Protein AF-X0YJ88-F1 (afdb_monomer)

Structure (mmCIF, N/CA/C/O backbone):
data_AF-X0YJ88-F1
#
_entry.id   AF-X0YJ88-F1
#
loop_
_atom_site.group_PDB
_atom_site.id
_atom_site.type_symbol
_atom_site.label_atom_id
_atom_site.label_alt_id
_atom_site.label_comp_id
_atom_site.label_asym_id
_atom_site.label_entity_id
_atom_site.label_seq_id
_atom_site.pdbx_PDB_ins_code
_atom_site.Cartn_x
_atom_site.Cartn_y
_atom_site.Cartn_z
_atom_site.occupancy
_atom_site.B_iso_or_equiv
_atom_site.auth_seq_id
_atom_site.auth_comp_id
_atom_site.auth_asym_id
_atom_site.auth_atom_id
_atom_site.pdbx_PDB_model_num
ATOM 1 N N . PRO A 1 1 ? 23.402 -4.557 18.829 1.00 74.81 1 PRO A N 1
ATOM 2 C CA . PRO A 1 1 ? 22.023 -4.935 18.443 1.00 74.81 1 PRO A CA 1
ATOM 3 C C . PRO A 1 1 ? 21.215 -5.242 19.701 1.00 74.81 1 PRO A C 1
ATOM 5 O O . PRO A 1 1 ? 21.650 -6.077 20.486 1.00 74.81 1 PRO A O 1
ATOM 8 N N . GLU A 1 2 ? 20.107 -4.533 19.914 1.00 79.69 2 GLU A N 1
ATOM 9 C CA . GLU A 1 2 ? 19.168 -4.871 20.991 1.00 79.69 2 GLU A CA 1
ATOM 10 C C . GLU A 1 2 ? 18.528 -6.242 20.703 1.00 79.69 2 GLU A C 1
ATOM 12 O O . GLU A 1 2 ? 18.236 -6.535 19.535 1.00 79.69 2 GLU A O 1
ATOM 17 N N . PRO A 1 3 ? 18.340 -7.106 21.715 1.00 88.44 3 PRO A N 1
ATOM 18 C CA . PRO A 1 3 ? 17.651 -8.376 21.536 1.00 88.44 3 PRO A CA 1
ATOM 19 C C . PRO A 1 3 ? 16.192 -8.130 21.137 1.00 88.44 3 PRO A C 1
ATOM 21 O O . PRO A 1 3 ? 15.514 -7.264 21.688 1.00 88.44 3 PRO A O 1
ATOM 24 N N . ILE A 1 4 ? 15.708 -8.898 20.160 1.00 90.00 4 ILE A N 1
ATOM 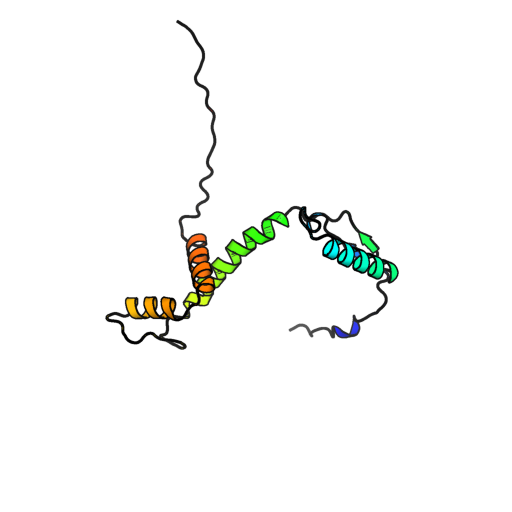25 C CA . ILE A 1 4 ? 14.325 -8.790 19.688 1.00 90.00 4 ILE A CA 1
ATOM 26 C C . ILE A 1 4 ? 13.406 -9.378 20.771 1.00 90.00 4 ILE A C 1
ATOM 28 O O . ILE A 1 4 ? 13.623 -10.527 21.165 1.00 90.00 4 ILE A O 1
ATOM 32 N N . PRO A 1 5 ? 12.392 -8.635 21.252 1.00 90.50 5 PRO A N 1
ATOM 33 C CA . PRO A 1 5 ? 11.429 -9.161 22.210 1.00 90.50 5 PRO A CA 1
ATOM 34 C C . PRO A 1 5 ? 10.645 -10.346 21.638 1.00 90.50 5 PRO A C 1
ATOM 36 O O . PRO A 1 5 ? 10.310 -10.372 20.453 1.00 90.50 5 PRO A O 1
ATOM 39 N N . ASP A 1 6 ? 10.286 -11.296 22.496 1.00 90.81 6 ASP A N 1
ATOM 40 C CA . ASP A 1 6 ? 9.341 -12.352 22.142 1.00 90.81 6 ASP A CA 1
ATOM 41 C C . ASP A 1 6 ? 7.909 -11.797 22.147 1.00 90.81 6 ASP A C 1
ATOM 43 O O . ASP A 1 6 ? 7.259 -11.685 23.187 1.00 90.81 6 ASP A O 1
ATOM 47 N N . TYR A 1 7 ? 7.412 -11.441 20.961 1.00 90.88 7 TYR A N 1
ATOM 48 C CA . TYR A 1 7 ? 6.078 -10.866 20.784 1.00 90.88 7 TYR A CA 1
ATOM 49 C C . TYR A 1 7 ? 4.937 -11.808 21.197 1.00 90.88 7 TYR A C 1
ATOM 51 O O . TYR A 1 7 ? 3.817 -11.342 21.414 1.00 90.88 7 TYR A O 1
ATOM 59 N N . THR A 1 8 ? 5.190 -13.118 21.324 1.00 91.88 8 THR A N 1
ATOM 60 C CA . THR A 1 8 ? 4.152 -14.081 21.725 1.00 91.88 8 THR A CA 1
ATOM 61 C C . THR A 1 8 ? 3.731 -13.907 23.182 1.00 91.88 8 THR A C 1
ATOM 63 O O . THR A 1 8 ? 2.582 -14.182 23.520 1.00 91.88 8 THR A O 1
ATOM 66 N N . GLN A 1 9 ? 4.606 -13.348 24.024 1.00 87.56 9 GLN A N 1
ATOM 67 C CA . GLN A 1 9 ? 4.312 -13.072 25.433 1.00 87.56 9 GLN A CA 1
ATOM 68 C C . GLN A 1 9 ? 3.239 -11.989 25.626 1.00 87.56 9 GLN A C 1
ATOM 70 O O . GLN A 1 9 ? 2.671 -11.868 26.708 1.00 87.56 9 GLN A O 1
ATOM 75 N N . CYS A 1 10 ? 2.937 -11.205 24.586 1.00 83.56 10 CYS A N 1
ATOM 76 C CA . CYS A 1 10 ? 1.906 -10.168 24.613 1.00 83.56 10 CYS A CA 1
ATOM 77 C C . CYS A 1 10 ? 0.531 -10.653 24.115 1.00 83.56 10 CYS A C 1
ATOM 79 O O . CYS A 1 10 ? -0.408 -9.856 24.068 1.00 83.56 10 CYS A O 1
ATOM 81 N N . LEU A 1 11 ? 0.388 -11.928 23.731 1.00 86.44 11 LEU A N 1
ATOM 82 C CA . LEU A 1 11 ? -0.872 -12.505 23.252 1.00 86.44 11 LEU A CA 1
ATOM 83 C C . LEU A 1 11 ? -1.810 -12.833 24.423 1.00 86.44 11 LEU A C 1
ATOM 85 O O . LEU A 1 11 ? -1.996 -13.990 24.790 1.00 86.44 11 LEU A O 1
ATOM 89 N N . ASN A 1 12 ? -2.418 -11.798 24.998 1.00 79.81 12 ASN A N 1
ATOM 90 C CA . ASN A 1 12 ? -3.410 -11.919 26.065 1.00 79.81 12 ASN A CA 1
ATOM 91 C C . ASN A 1 12 ? -4.832 -11.733 25.521 1.00 79.81 12 ASN A C 1
ATOM 93 O O . ASN A 1 12 ? -5.067 -10.951 24.601 1.00 79.81 12 ASN A O 1
ATOM 97 N N . THR A 1 13 ? -5.798 -12.443 26.106 1.00 76.12 13 THR A N 1
ATOM 98 C CA . THR A 1 13 ? -7.220 -12.353 25.728 1.00 76.12 13 THR A CA 1
ATOM 99 C C . THR A 1 13 ? -7.975 -11.241 26.452 1.00 76.12 13 THR A C 1
ATOM 101 O O . THR A 1 13 ? -9.050 -10.847 26.006 1.00 76.12 13 THR A O 1
ATOM 104 N N . GLU A 1 14 ? -7.429 -10.734 27.557 1.00 82.62 14 GLU A N 1
ATOM 105 C CA . GLU A 1 14 ? -7.989 -9.607 28.302 1.00 82.62 14 GLU A CA 1
ATOM 106 C C . GLU A 1 14 ? -7.340 -8.296 27.855 1.00 82.62 14 GLU A C 1
ATOM 108 O O . GLU A 1 14 ? -6.115 -8.198 27.766 1.00 82.62 14 GLU A O 1
ATOM 113 N N . LEU A 1 15 ? -8.160 -7.274 27.606 1.00 87.06 15 LEU A N 1
ATOM 114 C CA . LEU A 1 15 ? -7.714 -5.958 27.133 1.00 87.06 15 LEU A CA 1
ATOM 115 C C . LEU A 1 15 ? -7.830 -4.881 28.219 1.00 87.06 15 LEU A C 1
ATOM 117 O O . LEU A 1 15 ? -7.858 -3.686 27.923 1.00 87.06 15 LEU A O 1
ATOM 121 N N . ASN A 1 16 ? -7.895 -5.303 29.483 1.00 87.31 16 ASN A N 1
ATOM 122 C CA . ASN A 1 16 ? -8.043 -4.429 30.638 1.00 87.31 16 ASN A CA 1
ATOM 123 C C . ASN A 1 16 ? -6.960 -3.339 30.658 1.00 87.31 16 ASN A C 1
ATOM 125 O O . ASN A 1 16 ? -5.765 -3.616 30.728 1.00 87.31 16 ASN A O 1
ATOM 129 N N . GLY A 1 17 ? -7.392 -2.078 30.610 1.00 84.88 17 GLY A N 1
ATOM 130 C CA . GLY A 1 17 ? -6.495 -0.918 30.633 1.00 84.88 17 GLY A CA 1
ATOM 131 C C . GLY A 1 17 ? -5.935 -0.505 29.268 1.00 84.88 17 GLY A C 1
ATOM 132 O O . GLY A 1 17 ? -5.315 0.558 29.179 1.00 84.88 17 GLY A O 1
ATOM 133 N N . LEU A 1 18 ? -6.202 -1.263 28.197 1.00 92.38 18 LEU A N 1
ATOM 134 C CA . LEU A 1 18 ? -5.887 -0.840 26.835 1.00 92.38 18 LEU A CA 1
ATOM 135 C C . LEU A 1 18 ? -6.783 0.338 26.442 1.00 92.38 18 LEU A C 1
ATOM 137 O O . LEU A 1 18 ? -8.000 0.287 26.608 1.00 92.38 18 LEU A O 1
ATOM 141 N N . ARG A 1 19 ? -6.186 1.402 25.901 1.00 95.31 19 ARG A N 1
ATOM 142 C CA . ARG A 1 19 ? -6.915 2.553 25.355 1.00 95.31 19 ARG A CA 1
ATOM 143 C C . ARG A 1 19 ? -6.934 2.458 23.837 1.00 95.31 19 ARG A C 1
ATOM 145 O O . ARG A 1 19 ? -5.874 2.481 23.215 1.00 95.31 19 ARG A O 1
ATOM 152 N N . LEU A 1 20 ? -8.122 2.366 23.254 1.00 95.56 20 LEU A N 1
ATOM 153 C CA . LEU A 1 20 ? -8.327 2.266 21.815 1.00 95.56 20 LEU A CA 1
ATOM 154 C C . LEU A 1 20 ? -8.860 3.596 21.280 1.00 95.56 20 LEU A C 1
ATOM 156 O O . LEU A 1 20 ? -9.997 3.962 21.546 1.00 95.56 20 LEU A O 1
ATOM 160 N N . GLY A 1 21 ? -8.032 4.320 20.531 1.00 96.31 21 GLY A N 1
ATOM 161 C CA . GLY A 1 21 ? -8.444 5.548 19.858 1.00 96.31 21 GLY A CA 1
ATOM 162 C C . GLY A 1 21 ? -9.076 5.256 18.504 1.00 96.31 21 GLY A C 1
ATOM 163 O O . GLY A 1 21 ? -8.455 4.582 17.683 1.00 96.31 21 GLY A O 1
ATOM 164 N N . ILE A 1 22 ? -10.272 5.783 18.260 1.00 96.25 22 ILE A N 1
ATOM 165 C CA . ILE A 1 22 ? -10.993 5.633 16.996 1.00 96.25 22 ILE A CA 1
ATOM 166 C C . ILE A 1 22 ? -11.035 6.994 16.290 1.00 96.25 22 ILE A C 1
ATOM 168 O O . ILE A 1 22 ? -11.800 7.863 16.703 1.00 96.25 22 ILE A O 1
ATOM 172 N N . PRO A 1 23 ? -10.214 7.217 15.244 1.00 96.12 23 PRO A N 1
ATOM 173 C CA . PRO A 1 23 ? -10.212 8.482 14.523 1.00 96.12 23 PRO A CA 1
ATOM 174 C C . PRO A 1 23 ? -11.551 8.732 13.832 1.00 96.12 23 PRO A C 1
ATOM 176 O O . PRO A 1 23 ? -11.964 7.954 12.967 1.00 96.12 23 PRO A O 1
ATOM 179 N N . LYS A 1 24 ? -12.205 9.849 14.154 1.00 94.06 24 LYS A N 1
ATOM 180 C CA . LYS A 1 24 ? -13.476 10.233 13.519 1.00 94.06 24 LYS A CA 1
ATOM 181 C C . LYS A 1 24 ? -13.366 10.368 11.998 1.00 94.06 24 LYS A C 1
ATOM 183 O O . LYS A 1 24 ? -14.317 10.077 11.283 1.00 94.06 24 LYS A O 1
ATOM 188 N N . GLU A 1 25 ? -12.193 10.744 11.483 1.00 94.88 25 GLU A N 1
ATOM 189 C CA . GLU A 1 25 ? -11.938 10.905 10.049 1.00 94.88 25 GLU A CA 1
ATOM 190 C C . GLU A 1 25 ? -11.952 9.579 9.265 1.00 94.88 25 GLU A C 1
ATOM 192 O O . GLU A 1 25 ? -11.937 9.612 8.037 1.00 94.88 25 GLU A O 1
ATOM 197 N N . TYR A 1 26 ? -11.971 8.417 9.931 1.00 93.75 26 TYR A N 1
ATOM 198 C CA . TYR A 1 26 ? -12.067 7.110 9.264 1.00 93.75 26 TYR A CA 1
ATOM 199 C C . TYR A 1 26 ? -13.509 6.724 8.905 1.00 93.75 26 TYR A C 1
ATOM 201 O O . TYR A 1 26 ? -13.714 5.865 8.048 1.00 93.75 26 TYR A O 1
ATOM 209 N N . PHE A 1 27 ? -14.503 7.382 9.504 1.00 91.81 27 PHE A N 1
ATOM 210 C CA . PHE A 1 27 ? -15.916 7.209 9.171 1.00 91.81 27 PHE A CA 1
ATOM 211 C C . PHE A 1 27 ? -16.324 8.270 8.151 1.00 91.81 27 PHE A C 1
ATOM 213 O O . PHE A 1 27 ? -16.799 9.352 8.490 1.00 91.81 27 PHE A O 1
ATOM 220 N N . VAL A 1 28 ? -16.066 7.966 6.881 1.00 89.69 28 VAL A N 1
ATOM 221 C CA . VAL A 1 28 ? -16.261 8.894 5.761 1.00 89.69 28 VAL A CA 1
ATOM 222 C C . VAL A 1 28 ? -17.656 8.794 5.148 1.00 89.69 28 VAL A C 1
ATOM 224 O O . VAL A 1 28 ? -18.304 7.745 5.174 1.00 89.69 28 VAL A O 1
ATOM 227 N N . GLU A 1 29 ? -18.091 9.885 4.520 1.00 88.12 29 GLU A N 1
ATOM 228 C CA . GLU A 1 29 ? -19.277 9.880 3.667 1.00 88.12 29 GLU A CA 1
ATOM 229 C C . GLU A 1 29 ? -19.072 8.907 2.490 1.00 88.12 29 GLU A C 1
ATOM 231 O O . GLU A 1 29 ? -18.035 8.925 1.825 1.00 88.12 29 GLU A O 1
ATOM 236 N N . GLY A 1 30 ? -20.043 8.019 2.259 1.00 90.31 30 GLY A N 1
ATOM 237 C CA . GLY A 1 30 ? -19.962 6.978 1.226 1.00 90.31 30 GLY A CA 1
ATOM 238 C C . GLY A 1 30 ? -19.383 5.635 1.688 1.00 90.31 30 GLY A C 1
ATOM 239 O O . GLY A 1 30 ? -19.259 4.718 0.876 1.00 90.31 30 GLY A O 1
ATOM 240 N N . MET A 1 31 ? -19.060 5.478 2.976 1.00 94.50 31 MET A N 1
ATOM 241 C CA . MET A 1 31 ? -18.749 4.168 3.549 1.00 94.50 31 MET A CA 1
ATOM 242 C C . MET A 1 31 ? -19.951 3.218 3.432 1.00 94.50 31 MET A C 1
ATOM 244 O O . MET A 1 31 ? -21.083 3.592 3.734 1.00 94.50 31 MET A O 1
ATOM 248 N N . GLN A 1 32 ? -19.701 1.975 3.015 1.00 96.94 32 GLN A N 1
ATOM 249 C CA . GLN A 1 32 ? -20.736 0.940 2.964 1.00 96.94 32 GLN A CA 1
ATOM 250 C C . GLN A 1 32 ? -21.261 0.632 4.371 1.00 96.94 32 GLN A C 1
ATOM 252 O O . GLN A 1 32 ? -20.477 0.457 5.311 1.00 96.94 32 GLN A O 1
ATOM 257 N N . ALA A 1 33 ? -22.585 0.548 4.507 1.00 95.75 33 ALA A N 1
ATOM 258 C CA . ALA A 1 33 ? -23.249 0.385 5.797 1.00 95.75 33 ALA A CA 1
ATOM 259 C C . ALA A 1 33 ? -22.823 -0.912 6.501 1.00 95.75 33 ALA A C 1
ATOM 261 O O . ALA A 1 33 ? -22.600 -0.921 7.710 1.00 95.75 33 ALA A O 1
ATOM 262 N N . GLU A 1 34 ? -22.636 -1.987 5.741 1.00 97.12 34 GLU A N 1
ATOM 263 C CA . GLU A 1 34 ? -22.216 -3.297 6.232 1.00 97.12 34 GLU A CA 1
ATOM 264 C C . GLU A 1 34 ? -20.806 -3.246 6.838 1.00 97.12 34 GLU A C 1
ATOM 266 O O . GLU A 1 34 ? -20.543 -3.872 7.864 1.00 97.12 34 GLU A O 1
ATOM 271 N N . VAL A 1 35 ? -19.903 -2.454 6.247 1.00 97.00 35 VAL A N 1
ATOM 272 C CA . VAL A 1 35 ? -18.535 -2.273 6.756 1.00 97.00 35 VAL A CA 1
ATOM 273 C C . VAL A 1 35 ? -18.555 -1.460 8.047 1.00 97.00 35 VAL A C 1
ATOM 275 O O . VAL A 1 35 ? -17.898 -1.836 9.017 1.00 97.00 35 VAL A O 1
ATOM 278 N N . ALA A 1 36 ? -19.332 -0.374 8.087 1.00 94.88 36 ALA A N 1
ATOM 279 C CA . ALA A 1 36 ? -19.481 0.439 9.291 1.00 94.88 36 ALA A CA 1
ATOM 280 C C . ALA A 1 36 ? -20.032 -0.394 10.461 1.00 94.88 36 ALA A C 1
ATOM 282 O O . ALA A 1 36 ? -19.458 -0.377 11.549 1.00 94.88 36 ALA A O 1
ATOM 283 N N . GLN A 1 37 ? -21.077 -1.191 10.213 1.00 96.25 37 GLN A N 1
ATOM 284 C CA . GLN A 1 37 ? -21.665 -2.097 11.205 1.00 96.25 37 GLN A CA 1
ATOM 285 C C . GLN A 1 37 ? -20.668 -3.155 11.689 1.00 96.25 37 GLN A C 1
ATOM 287 O O . GLN A 1 37 ? -20.563 -3.390 12.893 1.00 96.25 37 GLN A O 1
ATOM 292 N N . ALA A 1 38 ? -19.903 -3.769 10.781 1.00 97.69 38 ALA A N 1
ATOM 293 C CA . ALA A 1 38 ? -18.894 -4.763 11.142 1.00 97.69 38 ALA A CA 1
ATOM 294 C C . ALA A 1 38 ? -17.793 -4.170 12.038 1.00 97.69 38 ALA A C 1
ATOM 296 O O . ALA A 1 38 ? -17.396 -4.792 13.026 1.00 97.69 38 ALA A O 1
ATOM 297 N N . ILE A 1 39 ? -17.332 -2.953 11.733 1.00 96.56 39 ILE A N 1
ATOM 298 C CA . ILE A 1 39 ? -16.347 -2.239 12.555 1.00 96.56 39 ILE A CA 1
ATOM 299 C C . ILE A 1 39 ? -16.932 -1.912 13.928 1.00 96.56 39 ILE A C 1
ATOM 301 O O . ILE A 1 39 ? -16.281 -2.164 14.939 1.00 96.56 39 ILE A O 1
ATOM 305 N N . GLN A 1 40 ? -18.165 -1.409 13.989 1.00 95.19 40 GLN A N 1
ATOM 306 C CA . GLN A 1 40 ? -18.826 -1.094 15.257 1.00 95.19 40 GLN A CA 1
ATOM 307 C C . GLN A 1 40 ? -18.993 -2.337 16.137 1.00 95.19 40 GLN A C 1
ATOM 309 O O . GLN A 1 40 ? -18.648 -2.300 17.314 1.00 95.19 40 GLN A O 1
ATOM 314 N N . ALA A 1 41 ? -19.419 -3.463 15.557 1.00 97.44 41 ALA A N 1
ATOM 315 C CA . ALA A 1 41 ? -19.526 -4.734 16.269 1.00 97.44 41 ALA A CA 1
ATOM 316 C C . ALA A 1 41 ? -18.166 -5.221 16.803 1.00 97.44 41 ALA A C 1
ATOM 318 O O . ALA A 1 41 ? -18.084 -5.729 17.924 1.00 97.44 41 ALA A O 1
ATOM 319 N N . ALA A 1 42 ? -17.089 -5.041 16.030 1.00 96.69 42 ALA A N 1
ATOM 320 C CA . ALA A 1 42 ? -15.737 -5.357 16.479 1.00 96.69 42 ALA A CA 1
ATOM 321 C C . ALA A 1 42 ? -15.303 -4.460 17.650 1.00 96.69 42 ALA A C 1
ATOM 323 O O . ALA A 1 42 ? -14.775 -4.970 18.636 1.00 96.69 42 ALA A O 1
ATOM 324 N N . ILE A 1 43 ? -15.576 -3.154 17.583 1.00 95.94 43 ILE A N 1
ATOM 325 C CA . ILE A 1 43 ? -15.259 -2.202 18.657 1.00 95.94 43 ILE A CA 1
ATOM 326 C C . ILE A 1 43 ? -16.021 -2.558 19.940 1.00 95.94 43 ILE A C 1
ATOM 328 O O . ILE A 1 43 ? -15.393 -2.693 20.987 1.00 95.94 43 ILE A O 1
ATOM 332 N N . SER A 1 44 ? -17.328 -2.826 19.860 1.00 95.69 44 SER A N 1
ATOM 333 C CA . SER A 1 44 ? -18.126 -3.242 21.023 1.00 95.69 44 SER A CA 1
ATOM 334 C C . SER A 1 44 ? -17.627 -4.549 21.641 1.00 95.69 44 SER A C 1
ATOM 336 O O . SER A 1 44 ? -17.658 -4.720 22.859 1.00 95.69 44 SER A O 1
ATOM 338 N N . LYS A 1 45 ? -17.120 -5.482 20.825 1.00 95.06 45 LYS A N 1
ATOM 339 C CA . LYS A 1 45 ? -16.493 -6.704 21.339 1.00 95.06 45 LYS A CA 1
ATOM 340 C C . LYS A 1 45 ? -15.199 -6.404 22.097 1.00 95.06 45 LYS A C 1
ATOM 342 O O . LYS A 1 45 ? -14.967 -7.012 23.136 1.00 95.06 45 LYS A O 1
ATOM 347 N N . LEU A 1 46 ? -14.370 -5.482 21.603 1.00 93.81 46 LEU A N 1
ATOM 348 C CA . LEU A 1 46 ? -13.135 -5.067 22.280 1.00 93.81 46 LEU A CA 1
ATOM 349 C C . LEU A 1 46 ? -13.429 -4.333 23.598 1.00 93.81 46 LEU A C 1
ATOM 351 O O . LEU A 1 46 ? -12.754 -4.594 24.592 1.00 93.81 46 LEU A O 1
ATOM 355 N N . GLU A 1 47 ? -14.465 -3.490 23.641 1.00 93.38 47 GLU A N 1
ATOM 356 C CA . GLU A 1 47 ? -14.971 -2.897 24.892 1.00 93.38 47 GLU A CA 1
ATOM 357 C C . GLU A 1 47 ? -15.420 -3.972 25.882 1.00 93.38 47 GLU A C 1
ATOM 359 O O . GLU A 1 47 ? -15.032 -3.937 27.049 1.00 93.38 47 GLU A O 1
ATOM 364 N N . GLY A 1 48 ? -16.168 -4.976 25.410 1.00 93.38 48 GLY A N 1
ATOM 365 C CA . GLY A 1 48 ? -16.596 -6.117 26.223 1.00 93.38 48 GLY A CA 1
ATOM 366 C C . GLY A 1 48 ? -15.440 -6.950 26.796 1.00 93.38 48 GLY A C 1
ATOM 367 O O . GLY A 1 48 ? -15.623 -7.622 27.807 1.00 93.38 48 GLY A O 1
ATOM 368 N N . LEU A 1 49 ? -14.249 -6.880 26.191 1.00 93.25 49 LEU A N 1
ATOM 369 C CA . LEU A 1 49 ? -13.013 -7.509 26.678 1.00 93.25 49 LEU A CA 1
ATOM 370 C C . LEU A 1 49 ? -12.184 -6.601 27.610 1.00 93.25 49 LEU A C 1
ATOM 372 O O . LEU A 1 49 ? -11.082 -6.985 28.009 1.00 93.25 49 LEU A O 1
ATOM 376 N N . GLY A 1 50 ? -12.683 -5.408 27.955 1.00 92.50 50 GLY A N 1
ATOM 377 C CA . GLY A 1 50 ? -12.066 -4.494 28.923 1.00 92.50 50 GLY A CA 1
ATOM 378 C C . GLY A 1 50 ? -11.275 -3.327 28.324 1.00 92.50 50 GLY A C 1
ATOM 379 O O . GLY A 1 50 ? -10.658 -2.561 29.075 1.00 92.50 50 GLY A O 1
ATOM 380 N N . ALA A 1 51 ? -11.289 -3.159 26.996 1.00 94.75 51 ALA A N 1
ATOM 381 C CA . ALA A 1 51 ? -10.670 -2.003 26.354 1.00 94.75 51 ALA A CA 1
ATOM 382 C C . ALA A 1 51 ? -11.482 -0.723 26.621 1.00 94.75 51 ALA A C 1
ATOM 384 O O . ALA A 1 51 ? -12.710 -0.727 26.632 1.00 94.75 51 ALA A O 1
ATOM 385 N N . ARG A 1 52 ? -10.790 0.404 26.795 1.00 95.50 52 ARG A N 1
ATOM 386 C CA . ARG A 1 52 ? -11.393 1.740 26.892 1.00 95.50 52 ARG A CA 1
ATOM 387 C C . ARG A 1 52 ? -11.356 2.402 25.525 1.00 95.50 52 ARG A C 1
ATOM 389 O O . ARG A 1 52 ? -10.267 2.731 25.051 1.00 95.50 52 ARG A O 1
ATOM 396 N N . VAL A 1 53 ? -12.510 2.601 24.903 1.00 96.00 53 VAL A N 1
ATOM 397 C CA . VAL A 1 53 ? -12.591 3.215 23.574 1.00 96.00 53 VAL A CA 1
ATOM 398 C C . VAL A 1 53 ? -12.757 4.724 23.690 1.00 96.00 53 VAL A C 1
ATOM 400 O O . VAL A 1 53 ? -13.574 5.216 24.461 1.00 96.00 53 VAL A O 1
ATOM 403 N N . GLU A 1 54 ? -11.961 5.451 22.913 1.00 95.50 54 GLU A N 1
ATOM 404 C CA . GLU A 1 54 ? -11.994 6.903 22.793 1.00 95.50 54 GLU A CA 1
ATOM 405 C C . GLU A 1 54 ? -12.418 7.281 21.373 1.00 95.50 54 GLU A C 1
ATOM 407 O O . GLU A 1 54 ? -11.674 7.052 20.414 1.00 95.50 54 GLU A O 1
ATOM 412 N N . TRP A 1 55 ? -13.612 7.854 21.248 1.00 93.38 55 TRP A N 1
ATOM 413 C CA . TRP A 1 55 ? -14.206 8.237 19.963 1.00 93.38 55 TRP A CA 1
ATOM 414 C C . TRP A 1 55 ? -13.854 9.670 19.540 1.00 93.38 55 TRP A C 1
ATOM 416 O O . TRP A 1 55 ? -14.005 10.012 18.370 1.00 93.38 55 TRP A O 1
ATOM 426 N N . GLU A 1 56 ? -13.329 10.499 20.449 1.00 90.19 56 GLU A N 1
ATOM 427 C CA . GLU A 1 56 ? -12.970 11.896 20.159 1.00 90.19 56 GLU A CA 1
ATOM 428 C C . GLU A 1 56 ? -11.563 12.055 19.553 1.00 90.19 56 GLU A C 1
ATOM 430 O O . GLU A 1 56 ? -11.060 13.171 19.379 1.00 90.19 56 GLU A O 1
ATOM 435 N N . VAL A 1 57 ? -10.899 10.950 19.196 1.00 96.25 57 VAL A N 1
ATOM 436 C CA . VAL A 1 57 ? -9.598 11.011 18.523 1.00 96.25 57 VAL A CA 1
ATOM 437 C C . VAL A 1 57 ? -9.757 11.659 17.150 1.00 96.25 57 VAL A C 1
ATOM 439 O O . VAL A 1 57 ? -10.611 11.285 16.347 1.00 96.25 57 VAL A O 1
ATOM 442 N N . SER A 1 58 ? -8.896 12.636 16.868 1.00 96.31 58 SER A N 1
ATOM 443 C CA . SER A 1 58 ? -8.886 13.363 15.601 1.00 96.31 58 SER A CA 1
ATOM 444 C C . SER A 1 58 ? -7.519 13.265 14.941 1.00 96.31 58 SER A C 1
ATOM 446 O O . SER A 1 58 ? -6.495 13.618 15.528 1.00 96.31 58 SER A O 1
ATOM 448 N N . LEU A 1 59 ? -7.521 12.803 13.694 1.00 96.38 59 LEU A N 1
ATOM 449 C CA . LEU A 1 59 ? -6.394 12.797 12.771 1.00 96.38 59 LEU A CA 1
ATOM 450 C C . LEU A 1 59 ? -6.746 13.670 11.550 1.00 96.38 59 LEU A C 1
ATOM 452 O O . LEU A 1 59 ? -7.014 13.149 10.463 1.00 96.38 59 LEU A O 1
ATOM 456 N N . PRO A 1 60 ? -6.724 15.010 11.681 1.00 95.50 60 PRO A N 1
ATOM 457 C CA . PRO A 1 60 ? -7.260 15.920 10.662 1.00 95.50 60 PRO A CA 1
ATOM 458 C C . PRO A 1 60 ? -6.502 15.860 9.325 1.00 95.50 60 PRO A C 1
ATOM 460 O O . PRO A 1 60 ? -7.036 16.220 8.275 1.00 95.50 60 PRO A O 1
ATOM 463 N N . HIS A 1 61 ? -5.253 15.386 9.342 1.00 96.25 61 HIS A N 1
ATOM 464 C CA . HIS A 1 61 ? -4.414 15.257 8.152 1.00 96.25 61 HIS A CA 1
ATOM 465 C C . HIS A 1 61 ? -4.616 13.945 7.382 1.00 96.25 61 HIS A C 1
ATOM 467 O O . HIS A 1 61 ? -4.097 13.821 6.273 1.00 96.25 61 HIS A O 1
ATOM 473 N N . THR A 1 62 ? -5.400 12.992 7.902 1.00 95.25 62 THR A N 1
ATOM 474 C CA . THR A 1 62 ? -5.687 11.707 7.235 1.00 95.25 62 THR A CA 1
ATOM 475 C C . THR A 1 62 ? -6.201 11.897 5.812 1.00 95.25 62 THR A C 1
ATOM 477 O O . THR A 1 62 ? -5.816 11.157 4.910 1.00 95.25 62 THR A O 1
ATOM 480 N N . ARG A 1 63 ? -7.000 12.942 5.569 1.00 93.06 63 ARG A N 1
ATOM 481 C CA . ARG A 1 63 ? -7.514 13.272 4.230 1.00 93.06 63 ARG A CA 1
ATOM 482 C C . ARG A 1 63 ? -6.420 13.469 3.171 1.00 93.06 63 ARG A C 1
ATOM 484 O O . ARG A 1 63 ? -6.687 13.305 1.986 1.00 93.06 63 ARG A O 1
ATOM 491 N N . TYR A 1 64 ? -5.204 13.830 3.583 1.00 95.94 64 TYR A N 1
ATOM 492 C CA . TYR A 1 64 ? -4.063 14.037 2.690 1.00 95.94 64 TYR A CA 1
ATOM 493 C C . TYR A 1 64 ? -3.225 12.771 2.489 1.00 95.94 64 TYR A C 1
ATOM 495 O O . TYR A 1 64 ? -2.396 12.745 1.582 1.00 95.94 64 TYR A O 1
ATOM 503 N N . ALA A 1 65 ? -3.437 11.718 3.286 1.00 95.75 65 ALA A N 1
ATOM 504 C CA . ALA A 1 65 ? -2.607 10.516 3.272 1.00 95.75 65 ALA A CA 1
ATOM 505 C C . ALA A 1 65 ? -2.562 9.861 1.885 1.00 95.75 65 ALA A C 1
ATOM 507 O O . ALA A 1 65 ? -1.487 9.504 1.408 1.00 95.75 65 ALA A O 1
ATOM 508 N N . LEU A 1 66 ? -3.709 9.773 1.202 1.00 93.94 66 LEU A N 1
ATOM 509 C CA . LEU A 1 66 ? -3.775 9.183 -0.134 1.00 93.94 66 LEU A CA 1
ATOM 510 C C . LEU A 1 66 ? -3.025 10.027 -1.173 1.00 93.94 66 LEU A C 1
ATOM 512 O O . LEU A 1 66 ? -2.270 9.486 -1.976 1.00 93.94 66 LEU A O 1
ATOM 516 N N . ALA A 1 67 ? -3.190 11.351 -1.135 1.00 94.69 67 ALA A N 1
ATOM 517 C CA . ALA A 1 67 ? -2.489 12.256 -2.043 1.00 94.69 67 ALA A CA 1
ATOM 518 C C . ALA A 1 67 ? -0.968 12.187 -1.836 1.00 94.69 67 ALA A C 1
ATOM 520 O O . ALA A 1 67 ? -0.222 12.043 -2.801 1.00 94.69 67 ALA A O 1
ATOM 521 N N . LEU A 1 68 ? -0.515 12.213 -0.578 1.00 96.25 68 LEU A N 1
ATOM 522 C CA . LEU A 1 68 ? 0.899 12.069 -0.231 1.00 96.25 68 LEU A CA 1
ATOM 523 C C . LEU A 1 68 ? 1.455 10.716 -0.682 1.00 96.25 68 LEU A C 1
ATOM 525 O O . LEU A 1 68 ? 2.534 10.667 -1.271 1.00 96.25 68 LEU A O 1
ATOM 529 N N . TYR A 1 69 ? 0.703 9.631 -0.482 1.00 96.44 69 TYR A N 1
ATOM 530 C CA . TYR A 1 69 ? 1.090 8.300 -0.945 1.00 96.44 69 TYR A CA 1
ATOM 531 C C . TYR A 1 69 ? 1.317 8.266 -2.462 1.00 96.44 69 TYR A C 1
ATOM 533 O O . TYR A 1 69 ? 2.334 7.746 -2.916 1.00 96.44 69 TYR A O 1
ATOM 541 N N . TYR A 1 70 ? 0.426 8.877 -3.250 1.00 93.81 70 TYR A N 1
ATOM 542 C CA . TYR A 1 70 ? 0.559 8.937 -4.711 1.00 93.81 70 TYR A CA 1
ATOM 543 C C . TYR A 1 70 ? 1.635 9.903 -5.220 1.00 93.81 70 TYR A C 1
ATOM 545 O O . TYR A 1 70 ? 1.909 9.920 -6.418 1.00 93.81 70 TYR A O 1
ATOM 553 N N . ILE A 1 71 ? 2.285 10.660 -4.340 1.00 93.44 71 ILE A N 1
ATOM 554 C CA . ILE A 1 71 ? 3.478 11.440 -4.678 1.00 93.44 71 ILE A CA 1
ATOM 555 C C . ILE A 1 71 ? 4.724 10.656 -4.273 1.00 93.44 71 ILE A C 1
ATOM 557 O O . ILE A 1 71 ? 5.572 10.367 -5.117 1.00 93.44 71 ILE A O 1
ATOM 561 N N . ILE A 1 72 ? 4.814 10.263 -3.001 1.00 95.88 72 ILE A N 1
ATOM 562 C CA . ILE A 1 72 ? 6.005 9.629 -2.427 1.00 95.88 72 ILE A CA 1
ATOM 563 C C . ILE A 1 72 ? 6.247 8.262 -3.068 1.00 95.88 72 ILE A C 1
ATOM 565 O O . ILE A 1 72 ? 7.322 8.026 -3.617 1.00 95.88 72 ILE A O 1
ATOM 569 N N . ALA A 1 73 ? 5.243 7.378 -3.077 1.00 96.50 73 ALA A N 1
ATOM 570 C CA . ALA A 1 73 ? 5.442 6.007 -3.537 1.00 96.50 73 ALA A CA 1
ATOM 571 C C . ALA A 1 73 ? 5.801 5.929 -5.036 1.00 96.50 73 ALA A C 1
ATOM 573 O O . ALA A 1 73 ? 6.729 5.195 -5.375 1.00 96.50 73 ALA A O 1
ATOM 574 N N . PRO A 1 74 ? 5.160 6.680 -5.957 1.00 95.81 74 PRO A N 1
ATOM 575 C CA . PRO A 1 74 ? 5.602 6.731 -7.351 1.00 95.81 74 PRO A CA 1
ATOM 576 C C . PRO A 1 74 ? 6.982 7.370 -7.535 1.00 95.81 74 PRO A C 1
ATOM 578 O O . PRO A 1 74 ? 7.762 6.869 -8.343 1.00 95.81 74 PRO A O 1
ATOM 581 N N . SER A 1 75 ? 7.314 8.420 -6.775 1.00 95.31 75 SER A N 1
ATOM 582 C CA . SER A 1 75 ? 8.639 9.060 -6.813 1.00 95.31 75 SER A CA 1
ATOM 583 C C . SER A 1 75 ? 9.743 8.070 -6.449 1.00 95.31 75 SER A C 1
ATOM 585 O O . SER A 1 75 ? 10.665 7.848 -7.237 1.00 95.31 75 SER A O 1
ATOM 587 N N . GLU A 1 76 ? 9.603 7.385 -5.316 1.00 96.44 76 GLU A N 1
ATOM 588 C CA . GLU A 1 76 ? 10.543 6.350 -4.882 1.00 96.44 76 GLU A CA 1
ATOM 589 C C . GLU A 1 76 ? 10.574 5.164 -5.844 1.00 96.44 76 GLU A C 1
ATOM 591 O O . GLU A 1 76 ? 11.649 4.662 -6.170 1.00 96.44 76 GLU A O 1
ATOM 596 N N . ALA A 1 77 ? 9.416 4.728 -6.351 1.00 95.38 77 ALA A N 1
ATOM 597 C CA . ALA A 1 77 ? 9.350 3.672 -7.352 1.00 95.38 77 ALA A CA 1
ATOM 598 C C . ALA A 1 77 ? 10.124 4.061 -8.620 1.00 95.38 77 ALA A C 1
ATOM 600 O O . ALA A 1 77 ? 10.879 3.244 -9.138 1.00 95.38 77 ALA A O 1
ATOM 601 N N . SER A 1 78 ? 10.001 5.301 -9.100 1.00 94.81 78 SER A N 1
ATOM 602 C CA . SER A 1 78 ? 10.706 5.759 -10.302 1.00 94.81 78 SER A CA 1
ATOM 603 C C . SER A 1 78 ? 12.230 5.657 -10.152 1.00 94.81 78 SER A C 1
ATOM 605 O O . SER A 1 78 ? 12.894 5.114 -11.037 1.00 94.81 78 SER A O 1
ATOM 607 N N . ALA A 1 79 ? 12.770 6.063 -8.996 1.00 93.31 79 ALA A N 1
ATOM 608 C CA . ALA A 1 79 ? 14.193 5.966 -8.683 1.00 93.31 79 ALA A CA 1
ATOM 609 C C . ALA A 1 79 ? 14.631 4.510 -8.462 1.00 93.31 79 ALA A C 1
ATOM 611 O O . ALA A 1 79 ? 15.637 4.056 -9.007 1.00 93.31 79 ALA A O 1
ATOM 612 N N . ASN A 1 80 ? 13.845 3.734 -7.714 1.00 96.38 80 ASN A N 1
ATOM 613 C CA . ASN A 1 80 ? 14.162 2.343 -7.415 1.00 96.38 80 ASN A CA 1
ATOM 614 C C . ASN A 1 80 ? 14.159 1.463 -8.665 1.00 96.38 80 ASN A C 1
ATOM 616 O O . ASN A 1 80 ? 15.016 0.586 -8.787 1.00 96.38 80 ASN A O 1
ATOM 620 N N . LEU A 1 81 ? 13.235 1.702 -9.596 1.00 96.12 81 LEU A N 1
ATOM 621 C CA . LEU A 1 81 ? 13.097 0.930 -10.828 1.00 96.12 81 LEU A CA 1
ATOM 622 C C . LEU A 1 81 ? 14.004 1.435 -11.961 1.00 96.12 81 LEU A C 1
ATOM 624 O O . LEU A 1 81 ? 14.048 0.815 -13.026 1.00 96.12 81 LEU A O 1
ATOM 628 N N . ALA A 1 82 ? 14.756 2.522 -11.765 1.00 93.75 82 ALA A N 1
ATOM 629 C CA . ALA A 1 82 ? 15.743 2.995 -12.740 1.00 93.75 82 ALA A CA 1
ATOM 630 C C . ALA A 1 82 ? 16.841 1.952 -13.016 1.00 93.75 82 ALA A C 1
ATOM 632 O O . ALA A 1 82 ? 17.332 1.872 -14.135 1.00 93.75 82 ALA A O 1
ATOM 633 N N . ARG A 1 83 ? 17.149 1.089 -12.036 1.00 94.69 83 ARG A N 1
ATOM 634 C CA . ARG A 1 83 ? 18.161 0.020 -12.147 1.00 94.69 83 ARG A CA 1
ATOM 635 C C . ARG A 1 83 ? 17.830 -1.085 -13.158 1.00 94.69 83 ARG A C 1
ATOM 637 O O . ARG A 1 83 ? 18.693 -1.902 -13.457 1.00 94.69 83 ARG A O 1
ATOM 644 N N . TYR A 1 84 ? 16.578 -1.176 -13.606 1.00 95.25 84 TYR A N 1
ATOM 645 C CA . TYR A 1 84 ? 16.158 -2.162 -14.599 1.00 95.25 84 TYR A CA 1
ATOM 646 C C . TYR A 1 84 ? 16.310 -1.554 -15.993 1.00 95.25 84 TYR A C 1
ATOM 648 O O . TYR A 1 84 ? 15.410 -0.879 -16.502 1.00 95.25 84 TYR A O 1
ATOM 656 N N . ASP A 1 85 ? 17.485 -1.774 -16.570 1.00 93.62 85 ASP A N 1
ATOM 657 C CA . ASP A 1 85 ? 17.914 -1.279 -17.882 1.00 93.62 85 ASP A CA 1
ATOM 658 C C . ASP A 1 85 ? 18.286 -2.411 -18.860 1.00 93.62 85 ASP A C 1
ATOM 660 O O . ASP A 1 85 ? 18.509 -2.157 -20.040 1.00 93.62 85 ASP A O 1
ATOM 664 N N . GLY A 1 86 ? 18.324 -3.663 -18.387 1.00 92.31 86 GLY A N 1
ATOM 665 C CA . GLY A 1 86 ? 18.685 -4.839 -19.180 1.00 92.31 86 GLY A CA 1
ATOM 666 C C . GLY A 1 86 ? 20.184 -5.008 -19.434 1.00 92.31 86 GLY A C 1
ATOM 667 O O . GLY A 1 86 ? 20.551 -5.837 -20.269 1.00 92.31 86 GLY A O 1
ATOM 668 N N . VAL A 1 87 ? 21.047 -4.253 -18.742 1.00 92.38 87 VAL A N 1
ATOM 669 C CA . VAL A 1 87 ? 22.511 -4.340 -18.880 1.00 92.38 87 VAL A CA 1
ATOM 670 C C . VAL A 1 87 ? 23.085 -5.388 -17.931 1.00 92.38 87 VAL A C 1
ATOM 672 O O . VAL A 1 87 ? 23.789 -6.299 -18.361 1.00 92.38 87 VAL A O 1
ATOM 675 N N . LYS A 1 88 ? 22.784 -5.282 -16.630 1.00 92.94 88 LYS A N 1
ATOM 676 C CA . LYS A 1 88 ? 23.355 -6.183 -15.613 1.00 92.94 88 LYS A CA 1
ATOM 677 C C . LYS A 1 88 ? 22.550 -7.471 -15.431 1.00 92.94 88 LYS A C 1
ATOM 679 O O . LYS A 1 88 ? 23.130 -8.514 -15.143 1.00 92.94 88 LYS A O 1
ATOM 684 N N . TYR A 1 89 ? 21.224 -7.395 -15.529 1.00 93.50 89 TYR A N 1
ATOM 685 C CA . TYR A 1 89 ? 20.315 -8.522 -15.308 1.00 93.50 89 TYR A CA 1
ATOM 686 C C . TYR A 1 89 ? 18.916 -8.240 -15.863 1.00 93.50 89 TYR A C 1
ATOM 688 O O . TYR A 1 89 ? 18.552 -7.097 -16.134 1.00 93.50 89 TYR A O 1
ATOM 696 N N . GLY A 1 90 ? 18.106 -9.298 -15.942 1.00 94.56 90 GLY A N 1
ATOM 697 C CA . GLY A 1 90 ? 16.694 -9.222 -16.305 1.00 94.56 90 GLY A CA 1
ATOM 698 C C . GLY A 1 90 ? 16.447 -9.218 -17.811 1.00 94.56 90 GLY A C 1
ATOM 699 O O . GLY A 1 90 ? 17.297 -9.625 -18.604 1.00 94.56 90 GLY A O 1
ATOM 700 N N . PHE A 1 91 ? 15.241 -8.793 -18.190 1.00 96.38 91 PHE A N 1
ATOM 701 C CA . PHE A 1 91 ? 14.857 -8.649 -19.590 1.00 96.38 91 PHE A CA 1
ATOM 702 C C . PHE A 1 91 ? 15.726 -7.590 -20.277 1.00 96.38 91 PHE A C 1
ATOM 704 O O . PHE A 1 91 ? 16.019 -6.551 -19.694 1.00 96.38 91 PHE A O 1
ATOM 711 N N . SER A 1 92 ? 16.128 -7.867 -21.514 1.00 95.75 92 SER A N 1
ATOM 712 C CA . SER A 1 92 ? 16.998 -7.014 -22.320 1.00 95.75 92 SER A CA 1
ATOM 713 C C . SER A 1 92 ? 16.550 -7.124 -23.770 1.00 95.75 92 SER A C 1
ATOM 715 O O . SER A 1 92 ? 16.600 -8.211 -24.352 1.00 95.75 92 SER A O 1
ATOM 717 N N . TYR A 1 93 ? 16.077 -6.018 -24.337 1.00 95.19 93 TYR A N 1
ATOM 718 C CA . TYR A 1 93 ? 15.637 -5.956 -25.724 1.00 95.19 93 TYR A CA 1
ATOM 719 C C . TYR A 1 93 ? 16.858 -5.984 -26.651 1.00 95.19 93 TYR A C 1
ATOM 721 O O . TYR A 1 93 ? 17.753 -5.152 -26.520 1.00 95.19 93 TYR A O 1
ATOM 729 N N . LYS A 1 94 ? 16.922 -6.967 -27.556 1.00 91.81 94 LYS A N 1
ATOM 730 C CA . LYS A 1 94 ? 18.125 -7.237 -28.366 1.00 91.81 94 LYS A CA 1
ATOM 731 C C . LYS A 1 94 ? 18.139 -6.548 -29.730 1.00 91.81 94 LYS A C 1
ATOM 733 O O . LYS A 1 94 ? 19.209 -6.396 -30.304 1.00 91.81 94 LYS A O 1
ATOM 738 N N . GLU A 1 95 ? 16.984 -6.119 -30.231 1.00 92.94 95 GLU A N 1
ATOM 739 C CA . GLU A 1 95 ? 16.830 -5.560 -31.582 1.00 92.94 95 GLU A CA 1
ATOM 740 C C . GLU A 1 95 ? 16.814 -4.019 -31.559 1.00 92.94 95 GLU A C 1
ATOM 742 O O . GLU A 1 95 ? 15.782 -3.367 -31.741 1.00 92.94 95 GLU A O 1
ATOM 747 N N . ALA A 1 96 ? 17.960 -3.411 -31.269 1.00 91.88 96 ALA A N 1
ATOM 748 C CA . ALA A 1 96 ? 18.094 -1.957 -31.204 1.00 91.88 96 ALA A CA 1
ATOM 749 C C . ALA A 1 96 ? 19.376 -1.483 -31.892 1.00 91.88 96 ALA A C 1
ATOM 751 O O . ALA A 1 96 ? 20.421 -2.122 -31.768 1.00 91.88 96 ALA A O 1
ATOM 752 N N . ASP A 1 97 ? 19.293 -0.335 -32.558 1.00 91.88 97 ASP A N 1
ATOM 753 C CA . ASP A 1 97 ? 20.382 0.253 -33.341 1.00 91.88 97 ASP A CA 1
ATOM 754 C C . ASP A 1 97 ? 21.311 1.117 -32.472 1.00 91.88 97 ASP A C 1
ATOM 756 O O . ASP A 1 97 ? 22.408 1.499 -32.882 1.00 91.88 97 ASP A O 1
ATOM 760 N N . SER A 1 98 ? 20.890 1.424 -31.240 1.00 94.38 98 SER A N 1
ATOM 761 C CA . SER A 1 98 ? 21.679 2.179 -30.269 1.00 94.38 98 SER A CA 1
ATOM 762 C C . SER A 1 98 ? 21.465 1.707 -28.832 1.00 94.38 98 SER A C 1
ATOM 764 O O . SER A 1 98 ? 20.449 1.103 -28.487 1.00 94.38 98 SER A O 1
ATOM 766 N N . MET A 1 99 ? 22.415 2.049 -27.956 1.00 91.56 99 MET A N 1
ATOM 767 C CA . MET A 1 99 ? 22.301 1.805 -26.513 1.00 91.56 99 MET A CA 1
ATOM 768 C C . MET A 1 99 ? 21.060 2.482 -25.909 1.00 91.56 99 MET A C 1
ATOM 770 O O . MET A 1 99 ? 20.386 1.887 -25.070 1.00 91.56 99 MET A O 1
ATOM 774 N N . TRP A 1 100 ? 20.750 3.711 -26.340 1.00 93.12 100 TRP A N 1
ATOM 775 C CA . TRP A 1 100 ? 19.591 4.459 -25.848 1.00 93.12 100 TRP A CA 1
ATOM 776 C C . TRP A 1 100 ? 18.280 3.779 -26.232 1.00 93.12 100 TRP A C 1
ATOM 778 O O . TRP A 1 100 ? 17.435 3.541 -25.371 1.00 93.12 100 TRP A O 1
ATOM 788 N N . GLU A 1 101 ? 18.155 3.367 -27.491 1.00 94.38 101 GLU A N 1
ATOM 789 C CA . GLU A 1 101 ? 16.983 2.639 -27.972 1.00 94.38 101 GLU A CA 1
ATOM 790 C C . GLU A 1 101 ? 16.827 1.279 -27.273 1.00 94.38 101 GLU A C 1
ATOM 792 O O . GLU A 1 101 ? 15.716 0.893 -26.903 1.00 94.38 101 GLU A O 1
ATOM 797 N N . ALA A 1 102 ? 17.932 0.566 -27.027 1.00 94.12 102 ALA A N 1
ATOM 798 C CA . ALA A 1 102 ? 17.911 -0.69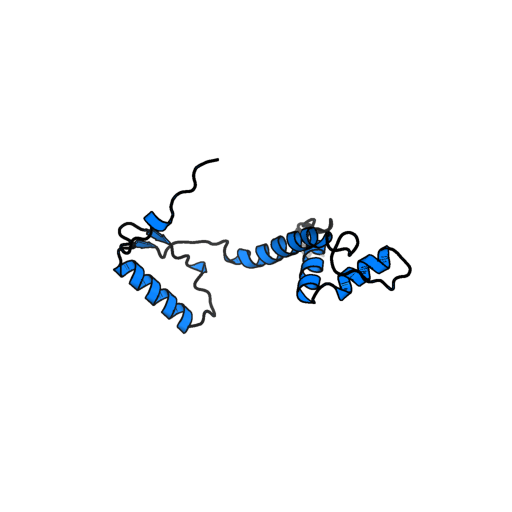2 -26.286 1.00 94.12 102 ALA A CA 1
ATOM 799 C C . ALA A 1 102 ? 17.360 -0.496 -24.864 1.00 94.12 102 ALA A C 1
ATOM 801 O O . ALA A 1 102 ? 16.520 -1.280 -24.418 1.00 94.12 102 ALA A O 1
ATOM 802 N N . LEU A 1 103 ? 17.783 0.564 -24.167 1.00 93.56 103 LEU A N 1
ATOM 803 C CA .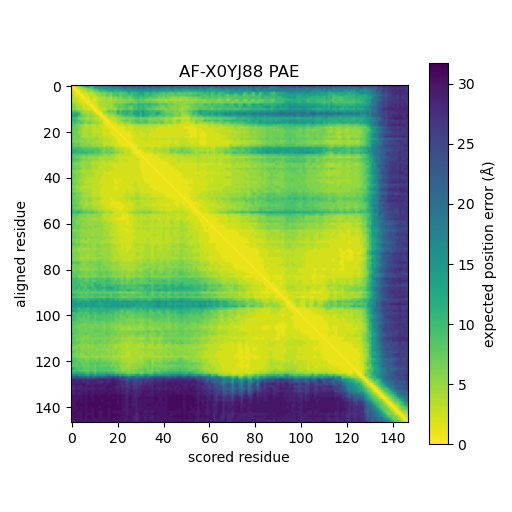 LEU A 1 103 ? 17.321 0.895 -22.817 1.00 93.56 103 LEU A CA 1
ATOM 804 C C . LEU A 1 103 ? 15.834 1.276 -22.809 1.00 93.56 103 LEU A C 1
ATOM 806 O O . LEU A 1 103 ? 15.064 0.763 -21.991 1.00 93.56 103 LEU A O 1
ATOM 810 N N . GLU A 1 104 ? 15.411 2.138 -23.733 1.00 93.75 104 GLU A N 1
ATOM 811 C CA . GLU A 1 104 ? 14.019 2.577 -23.859 1.00 93.75 104 GLU A CA 1
ATOM 812 C C . GLU A 1 104 ? 13.080 1.407 -24.163 1.00 93.75 104 GLU A C 1
ATOM 814 O O . GLU A 1 104 ? 12.116 1.189 -23.422 1.00 93.75 104 GLU A O 1
ATOM 819 N N . LYS A 1 105 ? 13.392 0.589 -25.179 1.00 96.00 105 LYS A N 1
ATOM 820 C CA . LYS A 1 105 ? 12.587 -0.589 -25.539 1.00 96.00 105 LYS A CA 1
ATOM 821 C C . LYS A 1 105 ? 12.581 -1.629 -24.423 1.00 96.00 105 LYS A C 1
ATOM 823 O O . LYS A 1 105 ? 11.527 -2.187 -24.114 1.00 96.00 105 LYS A O 1
ATOM 828 N N . THR A 1 106 ? 13.715 -1.856 -23.759 1.00 96.38 106 THR A N 1
ATOM 829 C CA . THR A 1 106 ? 13.785 -2.773 -22.611 1.00 96.38 106 THR A CA 1
ATOM 830 C C . THR A 1 106 ? 12.801 -2.365 -21.520 1.00 96.38 106 THR A C 1
ATOM 832 O O . THR A 1 106 ? 12.051 -3.202 -21.020 1.00 96.38 106 THR A O 1
ATOM 835 N N . ARG A 1 107 ? 12.731 -1.074 -21.186 1.00 96.00 107 ARG A N 1
ATOM 836 C CA . ARG A 1 107 ? 11.795 -0.561 -20.174 1.00 96.00 107 ARG A CA 1
ATOM 837 C C . ARG A 1 107 ? 10.355 -0.521 -20.689 1.00 96.00 107 ARG A C 1
ATOM 839 O O . ARG A 1 107 ? 9.429 -0.816 -19.935 1.00 96.00 107 ARG A O 1
ATOM 846 N N . GLN A 1 108 ? 10.145 -0.206 -21.965 1.00 95.88 108 GLN A N 1
ATOM 847 C CA . GLN A 1 108 ? 8.823 -0.160 -22.590 1.00 95.88 108 GLN A CA 1
ATOM 848 C C . GLN A 1 108 ? 8.134 -1.529 -22.595 1.00 95.88 108 GLN A C 1
ATOM 850 O O . GLN A 1 108 ? 6.952 -1.606 -22.237 1.00 95.88 108 GLN A O 1
ATOM 855 N N . TYR A 1 109 ? 8.859 -2.577 -22.993 1.00 96.25 109 TYR A N 1
ATOM 856 C CA . TYR A 1 109 ? 8.346 -3.946 -23.104 1.00 96.25 109 TYR A CA 1
ATOM 857 C C . TYR A 1 109 ? 8.517 -4.757 -21.815 1.00 96.25 109 TYR A C 1
ATOM 859 O O . TYR A 1 109 ? 7.742 -5.677 -21.573 1.00 96.25 109 TYR A O 1
ATOM 867 N N . GLY A 1 110 ? 9.482 -4.402 -20.963 1.00 95.81 110 GLY A N 1
ATOM 868 C CA . GLY A 1 110 ? 9.726 -5.077 -19.688 1.00 95.81 110 GLY A CA 1
ATOM 869 C C . GLY A 1 110 ? 8.775 -4.664 -18.561 1.00 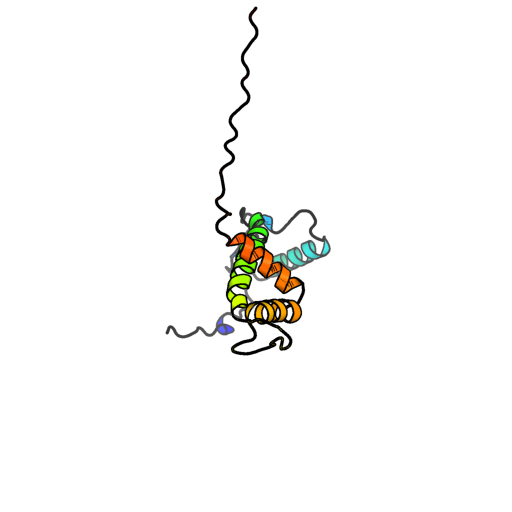95.81 110 GLY A C 1
ATOM 870 O O . GLY A 1 110 ? 8.548 -5.448 -17.642 1.00 95.81 110 GLY A O 1
ATOM 871 N N . PHE A 1 111 ? 8.190 -3.460 -18.612 1.00 97.56 111 PHE A N 1
ATOM 872 C CA . PHE A 1 111 ? 7.251 -2.992 -17.589 1.00 97.56 111 PHE A CA 1
ATOM 873 C C . PHE A 1 111 ? 5.786 -3.047 -18.027 1.00 97.56 111 PHE A C 1
ATOM 875 O O . PHE A 1 111 ? 5.398 -2.567 -19.097 1.00 97.56 111 PHE A O 1
ATOM 882 N N . GLY A 1 112 ? 4.939 -3.532 -17.115 1.00 97.50 112 GLY A N 1
ATOM 883 C CA . GLY A 1 112 ? 3.485 -3.456 -17.238 1.00 97.50 112 GLY A CA 1
ATOM 884 C C . GLY A 1 112 ? 2.949 -2.019 -17.188 1.00 97.50 112 GLY A C 1
ATOM 885 O O . GLY A 1 112 ? 3.632 -1.081 -16.769 1.00 97.50 112 GLY A O 1
ATOM 886 N N . ALA A 1 113 ? 1.693 -1.839 -17.601 1.00 97.25 113 ALA A N 1
ATOM 887 C CA . ALA A 1 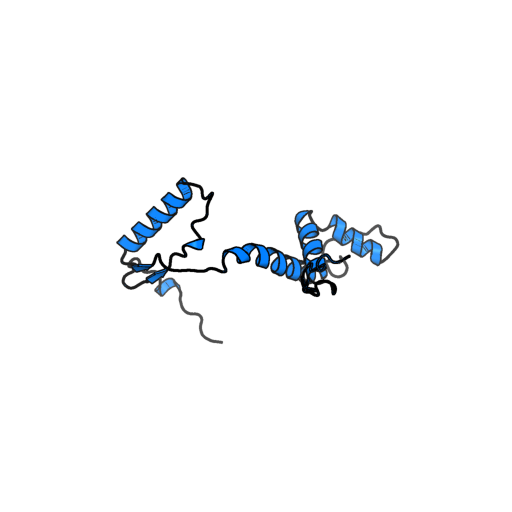113 ? 1.078 -0.517 -17.744 1.00 97.25 113 ALA A CA 1
ATOM 888 C C . ALA A 1 113 ? 1.046 0.299 -16.435 1.00 97.25 113 ALA A C 1
ATOM 890 O O . ALA A 1 113 ? 1.347 1.489 -16.454 1.00 97.25 113 ALA A O 1
ATOM 891 N N . GLU A 1 114 ? 0.734 -0.330 -15.298 1.00 97.19 114 GLU A N 1
ATOM 892 C CA . GLU A 1 114 ? 0.681 0.359 -13.998 1.00 97.19 114 GLU A CA 1
ATOM 893 C C . GLU A 1 114 ? 2.060 0.820 -13.522 1.00 97.19 114 GLU A C 1
ATOM 895 O O . GLU A 1 114 ? 2.220 1.938 -13.038 1.00 97.19 114 GLU A O 1
ATOM 900 N N . VAL A 1 115 ? 3.080 -0.012 -13.730 1.00 96.69 115 VAL A N 1
ATOM 901 C CA . VAL A 1 115 ? 4.460 0.324 -13.370 1.00 96.69 115 VAL A CA 1
ATOM 902 C C . VAL A 1 115 ? 4.940 1.523 -14.184 1.00 96.69 115 VAL A C 1
ATOM 904 O O . VAL A 1 115 ? 5.474 2.474 -13.619 1.00 96.69 115 VAL A O 1
ATOM 907 N N . LYS A 1 116 ? 4.668 1.533 -15.496 1.00 96.44 116 LYS A N 1
ATOM 908 C CA . LYS A 1 116 ? 4.981 2.680 -16.361 1.00 96.44 116 LYS A CA 1
ATOM 909 C C . LYS A 1 116 ? 4.260 3.951 -15.911 1.00 96.44 116 LYS A C 1
ATOM 911 O O . LYS A 1 116 ? 4.904 4.990 -15.824 1.00 96.44 116 LYS A O 1
ATOM 916 N N . ARG A 1 117 ? 2.972 3.878 -15.546 1.00 96.00 117 ARG A N 1
ATOM 917 C CA . ARG A 1 11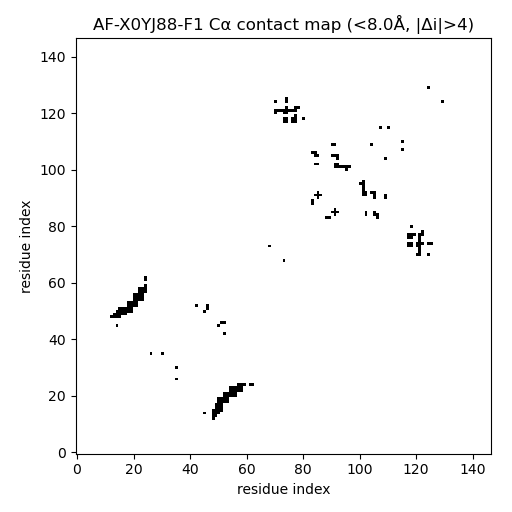7 ? 2.234 5.034 -14.997 1.00 96.00 117 ARG A CA 1
ATOM 918 C C . ARG A 1 117 ? 2.912 5.610 -13.754 1.00 96.00 117 ARG A C 1
ATOM 920 O O . ARG A 1 117 ? 3.108 6.818 -13.683 1.00 96.00 117 ARG A O 1
ATOM 927 N N . ARG A 1 118 ? 3.316 4.760 -12.805 1.00 96.31 118 ARG A N 1
ATOM 928 C CA . ARG A 1 118 ? 3.989 5.205 -11.572 1.00 96.31 118 ARG A CA 1
ATOM 929 C C . ARG A 1 118 ? 5.374 5.783 -11.829 1.00 96.31 118 ARG A C 1
ATOM 931 O O . ARG A 1 118 ? 5.710 6.791 -11.224 1.00 96.31 118 ARG A O 1
ATOM 938 N N . ILE A 1 119 ? 6.147 5.196 -12.743 1.00 95.81 119 ILE A N 1
ATOM 939 C CA . ILE A 1 119 ? 7.446 5.754 -13.143 1.00 95.81 119 ILE A CA 1
ATOM 940 C C . ILE A 1 119 ? 7.249 7.160 -13.719 1.00 95.81 119 ILE A C 1
ATOM 942 O O . ILE A 1 119 ? 7.903 8.084 -13.256 1.00 95.81 119 ILE A O 1
ATOM 946 N N . MET A 1 120 ? 6.309 7.342 -14.652 1.00 94.81 120 MET A N 1
ATOM 947 C CA . MET A 1 120 ? 6.039 8.653 -15.255 1.00 94.81 120 MET A CA 1
ATOM 948 C C . MET A 1 120 ? 5.594 9.693 -14.218 1.00 94.81 120 MET A C 1
ATOM 950 O O . MET A 1 120 ? 6.133 10.797 -14.193 1.00 94.81 120 MET A O 1
ATOM 954 N N . LEU A 1 121 ? 4.650 9.338 -13.338 1.00 93.12 121 LEU A N 1
ATOM 955 C CA . LEU A 1 121 ? 4.184 10.225 -12.264 1.00 93.12 121 LEU A CA 1
ATOM 956 C C . LEU A 1 121 ? 5.308 10.583 -11.285 1.00 93.12 121 LEU A C 1
ATOM 958 O O . LEU A 1 121 ? 5.449 11.744 -10.915 1.00 93.12 121 LEU A O 1
ATOM 962 N N . GLY A 1 122 ? 6.124 9.604 -10.893 1.00 94.00 122 GLY A N 1
ATOM 963 C CA . GLY A 1 122 ? 7.246 9.810 -9.982 1.00 94.00 122 GLY A CA 1
ATOM 964 C C . GLY A 1 122 ? 8.350 10.677 -10.575 1.00 94.00 122 GLY A C 1
ATOM 965 O O . GLY A 1 122 ? 8.805 11.620 -9.936 1.00 94.00 122 GLY A O 1
ATOM 966 N N . THR A 1 123 ? 8.742 10.416 -11.824 1.00 93.19 123 THR A N 1
ATOM 967 C CA . THR A 1 123 ? 9.728 11.242 -12.533 1.00 93.19 123 THR A CA 1
ATOM 968 C C . THR A 1 123 ? 9.230 12.675 -12.705 1.00 93.19 123 THR A C 1
ATOM 970 O O . THR A 1 123 ? 10.013 13.606 -12.545 1.00 93.19 123 THR A O 1
ATOM 973 N N . TYR A 1 124 ? 7.933 12.870 -12.968 1.00 92.81 124 TYR A N 1
ATOM 974 C CA . TYR A 1 124 ? 7.337 14.205 -13.011 1.00 92.81 124 TYR A CA 1
ATOM 975 C C . TYR A 1 124 ? 7.388 14.903 -11.645 1.00 92.81 124 TYR A C 1
ATOM 977 O O . TYR A 1 124 ? 7.860 16.037 -11.565 1.00 92.81 124 TYR A O 1
ATOM 985 N N . ALA A 1 125 ? 6.978 14.221 -10.571 1.00 90.69 125 ALA A N 1
ATOM 986 C CA . ALA A 1 125 ? 6.979 14.769 -9.214 1.00 90.69 125 ALA A CA 1
ATOM 987 C C . ALA A 1 125 ? 8.382 15.170 -8.718 1.00 90.69 125 ALA A C 1
ATOM 989 O O . ALA A 1 125 ? 8.508 16.127 -7.959 1.00 90.69 125 ALA A O 1
ATOM 990 N N . LEU A 1 126 ? 9.425 14.465 -9.168 1.00 88.00 126 LEU A N 1
ATOM 991 C CA . LEU A 1 126 ? 10.829 14.741 -8.841 1.00 88.00 126 LEU A CA 1
ATOM 992 C C . LEU A 1 126 ? 11.519 15.710 -9.813 1.00 88.00 126 LEU A C 1
ATOM 994 O O . LEU A 1 126 ? 12.660 16.108 -9.572 1.00 88.00 126 LEU A O 1
ATOM 998 N N . SER A 1 127 ? 10.878 16.065 -10.929 1.00 87.88 127 SER A N 1
ATOM 999 C CA . SER A 1 127 ? 11.471 16.978 -11.905 1.00 87.88 127 SER A CA 1
ATOM 1000 C C . SER A 1 127 ? 11.604 18.389 -11.321 1.00 87.88 127 SER A C 1
ATOM 1002 O O . SER A 1 127 ? 10.752 18.843 -10.556 1.00 87.88 127 SER A O 1
ATOM 1004 N N . ALA A 1 128 ? 12.667 19.106 -11.707 1.00 59.09 128 ALA A N 1
ATOM 1005 C CA . ALA A 1 128 ? 13.060 20.414 -11.163 1.00 59.09 128 ALA A CA 1
ATOM 1006 C C . ALA A 1 128 ? 12.035 21.564 -11.362 1.00 59.09 128 ALA A C 1
ATOM 1008 O O . ALA A 1 128 ? 12.347 22.715 -11.087 1.00 59.09 128 ALA A O 1
ATOM 1009 N N . GLY A 1 129 ? 10.822 21.272 -11.843 1.00 54.28 129 GLY A N 1
ATOM 1010 C CA . GLY A 1 129 ? 9.745 22.229 -12.111 1.00 54.28 129 GLY A CA 1
ATOM 1011 C C . GLY A 1 129 ? 8.585 22.215 -11.109 1.00 54.28 129 GLY A C 1
ATOM 1012 O O . GLY A 1 129 ? 7.657 23.001 -11.273 1.00 54.28 129 GLY A O 1
ATOM 1013 N N . MET A 1 130 ? 8.619 21.380 -10.064 1.00 48.41 130 MET A N 1
ATOM 1014 C CA . MET A 1 130 ? 7.705 21.490 -8.911 1.00 48.41 130 MET A CA 1
ATOM 1015 C C . MET A 1 130 ? 8.175 22.571 -7.914 1.00 48.41 130 MET A C 1
ATOM 1017 O O . MET A 1 130 ? 7.963 22.458 -6.708 1.00 48.41 130 MET A O 1
ATOM 1021 N N . GLU A 1 131 ? 8.815 23.645 -8.390 1.00 40.66 131 GLU A N 1
ATOM 1022 C CA . GLU A 1 131 ? 8.846 24.896 -7.635 1.00 40.66 131 GLU A CA 1
ATOM 1023 C C . GLU A 1 131 ? 7.401 25.382 -7.538 1.00 40.66 131 GLU A C 1
ATOM 1025 O O . GLU A 1 131 ? 6.794 25.831 -8.512 1.00 40.66 131 GLU A O 1
ATOM 1030 N N . ILE A 1 132 ? 6.820 25.227 -6.354 1.00 44.47 132 ILE A N 1
ATOM 1031 C CA . ILE A 1 132 ? 5.494 25.723 -6.015 1.00 44.47 132 ILE A CA 1
ATOM 1032 C C . ILE A 1 132 ? 5.559 27.249 -6.130 1.00 44.47 132 ILE A C 1
ATOM 1034 O O . ILE A 1 132 ? 5.878 27.934 -5.166 1.00 44.47 132 ILE A O 1
ATOM 1038 N N . HIS A 1 133 ? 5.298 27.797 -7.315 1.00 37.50 133 HIS A N 1
ATOM 1039 C CA . HIS A 1 133 ? 5.116 29.231 -7.484 1.00 37.50 133 HIS A CA 1
ATOM 1040 C C . HIS A 1 133 ? 3.863 29.611 -6.682 1.00 37.50 133 HIS A C 1
ATOM 1042 O O . HIS A 1 133 ? 2.763 29.166 -7.040 1.00 37.50 133 HIS A O 1
ATOM 1048 N N . PRO A 1 134 ? 3.966 30.398 -5.595 1.00 39.78 134 PRO A N 1
ATOM 1049 C CA . PRO A 1 134 ? 2.776 30.885 -4.929 1.00 39.78 134 PRO A CA 1
ATOM 1050 C C . PRO A 1 134 ? 2.082 31.823 -5.914 1.00 39.78 134 PRO A C 1
ATOM 1052 O O . PRO A 1 134 ? 2.587 32.898 -6.234 1.00 39.78 134 PRO A O 1
ATOM 1055 N N . ARG A 1 135 ? 0.915 31.425 -6.430 1.00 40.94 135 ARG A N 1
ATOM 1056 C CA . ARG A 1 135 ? 0.025 32.373 -7.103 1.00 40.94 135 ARG A CA 1
ATOM 1057 C C . ARG A 1 135 ? -0.457 33.369 -6.050 1.00 40.94 135 ARG A C 1
ATOM 1059 O O . ARG A 1 135 ? -1.436 33.118 -5.351 1.00 40.94 135 ARG A O 1
ATOM 1066 N N . SER A 1 136 ? 0.249 34.489 -5.922 1.00 37.22 136 SER A N 1
ATOM 1067 C CA . SER A 1 136 ? -0.218 35.657 -5.189 1.00 37.22 136 SER A CA 1
ATOM 1068 C C . SER A 1 136 ? -1.411 36.253 -5.940 1.00 37.22 136 SER A C 1
ATOM 1070 O O . SER A 1 136 ? -1.293 36.915 -6.967 1.00 37.22 136 SER A O 1
ATOM 1072 N N . ASN A 1 137 ? -2.608 35.988 -5.422 1.00 39.94 137 ASN A N 1
ATOM 1073 C CA . ASN A 1 137 ? -3.797 36.753 -5.764 1.00 39.94 137 ASN A CA 1
ATOM 1074 C C . ASN A 1 137 ? -3.680 38.136 -5.111 1.00 39.94 137 ASN A C 1
ATOM 1076 O O . ASN A 1 137 ? -3.902 38.269 -3.907 1.00 39.94 137 ASN A O 1
ATOM 1080 N N . HIS A 1 138 ? -3.407 39.176 -5.898 1.00 36.91 138 HIS A N 1
ATOM 1081 C CA . HIS A 1 138 ? -3.741 40.551 -5.527 1.00 36.91 138 HIS A CA 1
ATOM 1082 C C . HIS A 1 138 ? -4.683 41.179 -6.558 1.00 36.91 138 HIS A C 1
ATOM 1084 O O . HIS A 1 138 ? -4.291 41.658 -7.613 1.00 36.91 138 HIS A O 1
ATOM 1090 N N . SER A 1 139 ? -5.965 41.091 -6.188 1.00 34.62 139 SER A N 1
ATOM 1091 C CA . SER A 1 139 ? -6.941 42.179 -6.123 1.00 34.62 139 SER A CA 1
ATOM 1092 C C . SER A 1 139 ? -7.092 43.104 -7.334 1.00 34.62 139 SER A C 1
ATOM 1094 O O . SER A 1 139 ? -6.306 44.016 -7.577 1.00 34.62 139 SER A O 1
ATOM 1096 N N . LYS A 1 140 ? -8.251 42.960 -7.983 1.00 41.97 140 LYS A N 1
ATOM 1097 C CA . LYS A 1 140 ? -8.932 44.036 -8.703 1.00 41.97 140 LYS A CA 1
ATOM 1098 C C . LYS A 1 140 ? -9.166 45.227 -7.759 1.00 41.97 140 LYS A C 1
ATOM 1100 O O . LYS A 1 140 ? -9.931 45.106 -6.811 1.00 41.97 140 LYS A O 1
ATOM 1105 N N . SER A 1 141 ? -8.626 46.393 -8.091 1.00 33.91 141 SER A N 1
ATOM 1106 C CA . SER A 1 141 ? -9.195 47.688 -7.695 1.00 33.91 141 SER A CA 1
ATOM 1107 C C . SER A 1 141 ? -8.998 48.695 -8.831 1.00 33.91 141 SER A C 1
ATOM 1109 O O . SER A 1 141 ? -8.076 49.504 -8.838 1.00 33.91 141 SER A O 1
ATOM 1111 N N . LYS A 1 142 ? -9.874 48.630 -9.844 1.00 38.06 142 LYS A N 1
ATOM 1112 C CA . LYS A 1 142 ? -10.068 49.776 -10.740 1.00 38.06 142 LYS A CA 1
ATOM 1113 C C . LYS A 1 142 ? -10.989 50.768 -10.036 1.00 38.06 142 LYS A C 1
ATOM 1115 O O . LYS A 1 142 ? -12.133 50.462 -9.720 1.00 38.06 142 LYS A O 1
ATOM 1120 N N . ILE A 1 143 ? -10.380 51.906 -9.748 1.00 37.50 143 ILE A N 1
ATOM 1121 C CA . ILE A 1 143 ? -10.884 53.124 -9.127 1.00 37.50 143 ILE A CA 1
ATOM 1122 C C . ILE A 1 143 ? -12.083 53.696 -9.904 1.00 37.50 143 ILE A C 1
AT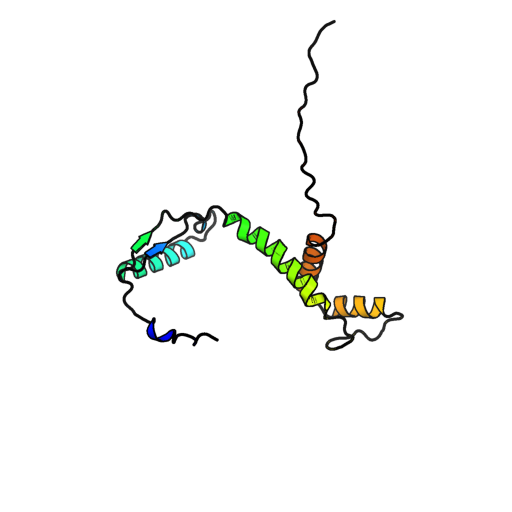OM 1124 O O . ILE A 1 143 ? -12.036 53.796 -11.126 1.00 37.50 143 ILE A O 1
ATOM 1128 N N . GLY A 1 144 ? -13.144 53.991 -9.145 1.00 31.16 144 GLY A N 1
ATOM 1129 C CA . GLY A 1 144 ? -13.904 55.251 -9.087 1.00 31.16 144 GLY A CA 1
ATOM 1130 C C . GLY A 1 144 ? -14.089 56.116 -10.337 1.00 31.16 144 GLY A C 1
ATOM 1131 O O . GLY A 1 144 ? -13.126 56.564 -10.946 1.00 31.16 144 GLY A O 1
ATOM 1132 N N . LEU A 1 145 ? -15.362 56.428 -10.603 1.00 34.78 145 LEU A N 1
ATOM 1133 C CA . LEU A 1 145 ? -15.835 57.575 -11.380 1.00 34.78 145 LEU A CA 1
ATOM 1134 C C . LEU A 1 145 ? -15.186 58.897 -10.932 1.00 34.78 145 LEU A C 1
ATOM 1136 O O . LEU A 1 145 ? -15.138 59.146 -9.732 1.00 34.78 145 LEU A O 1
ATOM 1140 N N . GLU A 1 146 ? -14.812 59.745 -11.897 1.00 31.06 146 GLU A N 1
ATOM 1141 C CA . GLU A 1 146 ? -15.116 61.191 -11.955 1.00 31.06 146 GLU A CA 1
ATOM 1142 C C . GLU A 1 146 ? -14.549 61.803 -13.255 1.00 31.06 146 GLU A C 1
ATOM 1144 O O . GLU A 1 146 ? -13.343 62.002 -13.390 1.00 31.06 146 GLU A O 1
ATOM 1149 N N . THR A 1 147 ? -15.430 62.022 -14.238 1.00 38.53 147 THR A N 1
ATOM 1150 C CA . THR A 1 147 ? -15.629 63.201 -15.122 1.00 38.53 147 THR A CA 1
ATOM 1151 C C . THR A 1 147 ? -16.384 62.801 -16.384 1.00 38.53 147 THR A C 1
ATOM 1153 O O . THR A 1 147 ? -16.039 61.764 -16.994 1.00 38.53 147 THR A O 1
#

Nearest PDB structures (foldseek):
  2df4-assembly1_A  TM=9.372E-01  e=5.270E-11  Staphylococcus aureus
  4wj3-assembly2_D  TM=9.643E-01  e=2.630E-10  Pseudomonas aeruginosa PAO1
  3h0l-assembly1_A  TM=9.481E-01  e=2.033E-10  Aquifex aeolicus
  4n0i-assembly1_A  TM=8.852E-01  e=1.451E-06  Saccharomyces cerevisiae S288C
  3a1i-assembly1_A-2  TM=6.900E-01  e=7.505E-03  Rhodococcus sp. N-771

Mean predicted aligned error: 10.03 Å

Secondary structure (DSSP, 8-state):
-PPPP-GGGG--S--TT-EEE--GGGS-TT--HHHHHHHHHHHHHHHHTT-EEES----TTGGGHHHHHHHHHHHHHHHHGGG-SSSSSS------SSHHHHHHHHHHHHS-HHHHHHHHHHHHHHSTT------------------

pLDDT: mean 86.14, std 18.86, range [31.06, 97.69]

InterPro domains:
  IPR000120 Amidase [PTHR11895] (13-129)
  IPR023631 Amidase signature domain [PF01425] (3-130)
  IPR036928 Amidase signature (AS) superfamily [G3DSA:3.90.1300.10] (1-139)
  IPR036928 Amidase signature (AS) superfamily [SSF75304] (1-129)

Solvent-accessible surface area (backbone atoms only — not comparable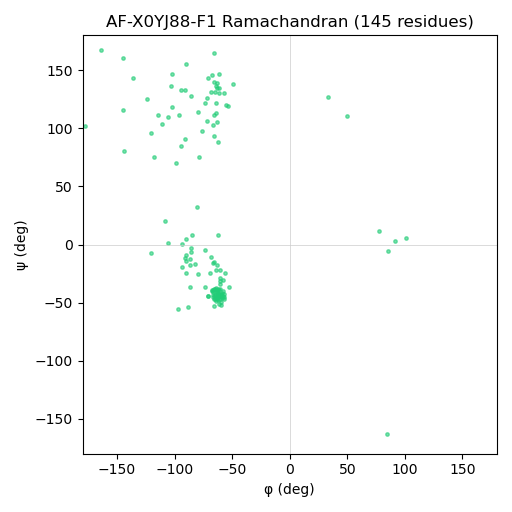 to full-atom values): 9111 Å² total; per-resid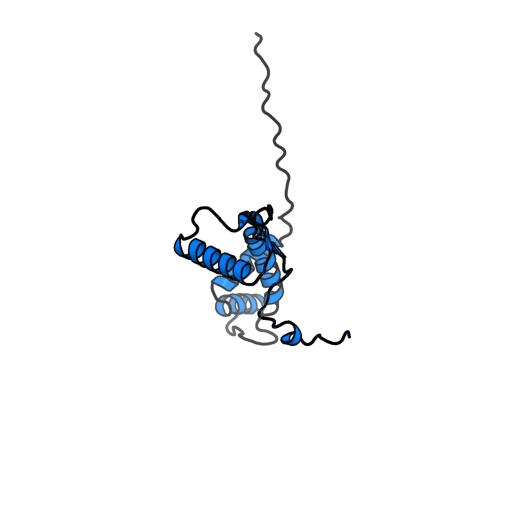ue (Å²): 133,83,83,81,77,73,70,72,82,70,75,64,88,68,33,69,82,41,75,45,72,41,46,51,74,76,72,51,92,86,62,56,65,70,57,56,51,52,50,49,55,52,51,54,50,43,40,75,38,41,28,46,76,38,66,84,35,77,51,87,63,58,85,47,49,65,62,50,47,68,45,52,54,21,31,53,45,28,62,65,53,57,79,61,44,29,79,92,57,80,68,53,50,80,93,48,97,42,75,66,53,20,33,50,48,15,44,61,75,66,44,56,72,69,58,50,52,32,30,54,53,6,50,56,69,69,35,95,74,70,66,81,73,77,83,78,85,77,76,93,77,84,78,77,90,89,133

Sequence (147 aa):
PEPIPDYTQCLNTELNGLRLGIPKEYFVEGMQAEVAQAIQAAISKLEGLGARVEWEVSLPHTRYALALYYIIAPSEASANLARYDGVKYGFSYKEADSMWEALEKTRQYGFGAEVKRRIMLGTYALSAGMEIHPRSNHSKSKIGLET

Foldseek 3Di:
DDDDDDCVVVPDQACAPAEAEDAPVVPDDPDDPVVVVVVVVVVVVNVVSHYHYDDPDHDPCPVCVVVVCLAVVLLVLLVVCLVQQQPPDDFWDDPDPDSVRRRVVSCVVVDDPVSVVSNVSNCVSPDPPPPVPPPDDDDDDDDDDDD

Radius of gyration: 26.73 Å; Cα contacts (8 Å, |Δi|>4): 116; chains: 1; bounding box: 47×77×64 Å

Organism: NCBI:txid412755